Protein AF-A0A024LSX6-F1 (afdb_monomer_lite)

pLDDT: mean 94.07, std 5.56, range [60.31, 98.44]

Secondary structure (DSSP, 8-state):
-HHHHHHHH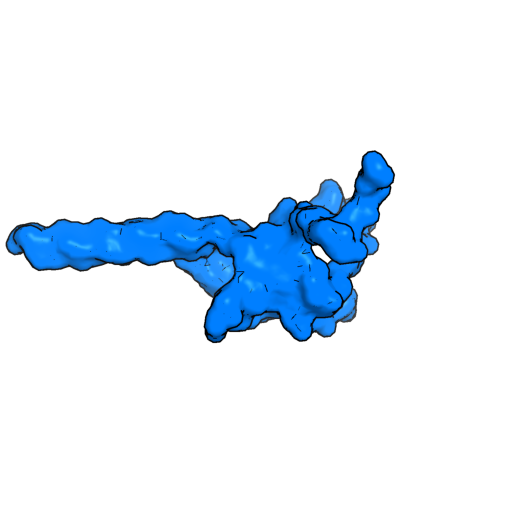HHHHHHHHHHEEEEEEEEEETTTTEEEEEETTEE--SB-B--S-BSSSB------TT-EEEEEEGGG-GGGEEEEEE--BTTB-S--

Foldseek 3Di:
DVVVVVVVVVVLVLLVVLQKAKFFFADDDLVVQWTWTDDPPDIADTAHEDFPDDPPDDDDDHDDGGWIFMWGAPSSDSNRIYTDDTDADPVGDPDD

InterPro domains:
  IPR006531 Gp5/Type VI secretion system Vgr protein, OB-fold domain [PF04717] (22-88)
  IPR013046 Phage baseplate assembly protein V/Gp45 [TIGR01644] (12-95)
  IPR037026 Vgr protein, OB-fold domain superfamily [G3DSA:2.40.50.230] (5-92)

Structure (mmCIF, N/CA/C/O backbone):
data_AF-A0A024LSX6-F1
#
_entry.id   AF-A0A024LSX6-F1
#
loop_
_atom_site.group_PDB
_atom_site.id
_atom_site.type_symbol
_atom_site.label_atom_id
_atom_site.label_alt_id
_atom_site.label_comp_id
_atom_site.label_asym_id
_atom_site.label_entity_id
_atom_site.label_seq_id
_atom_site.pdbx_PDB_ins_code
_atom_site.Cartn_x
_atom_site.Cartn_y
_atom_site.Cartn_z
_atom_site.occupancy
_atom_site.B_iso_or_equiv
_atom_site.auth_seq_id
_atom_site.auth_comp_id
_atom_site.auth_asym_id
_atom_site.auth_atom_id
_atom_site.pdbx_PDB_model_num
ATOM 1 N N . MET A 1 1 ? -25.814 12.406 24.341 1.00 69.75 1 MET A N 1
ATOM 2 C CA . MET A 1 1 ? -24.391 12.804 24.517 1.00 69.75 1 MET A CA 1
ATOM 3 C C . MET A 1 1 ? -23.452 11.597 24.506 1.00 69.75 1 MET A C 1
ATOM 5 O O . MET A 1 1 ? -22.420 11.688 23.857 1.00 69.75 1 MET A O 1
ATOM 9 N N . LEU A 1 2 ? -23.795 10.488 25.179 1.00 81.19 2 LEU A N 1
ATOM 10 C CA . LEU A 1 2 ? -22.992 9.252 25.189 1.00 81.19 2 LEU A CA 1
ATOM 11 C C . LEU A 1 2 ? -22.924 8.573 23.808 1.00 81.19 2 LEU A C 1
ATOM 13 O O . LEU A 1 2 ? -21.830 8.393 23.295 1.00 81.19 2 LEU A O 1
ATOM 17 N N . GLU A 1 3 ? -24.062 8.382 23.134 1.00 87.56 3 GLU A N 1
ATOM 18 C CA . GLU A 1 3 ? -24.119 7.756 21.795 1.00 87.56 3 GLU A CA 1
ATOM 19 C C . GLU A 1 3 ? -23.229 8.448 20.745 1.00 87.56 3 GLU A C 1
ATOM 21 O O . GLU A 1 3 ? -22.572 7.798 19.936 1.00 87.56 3 GLU A O 1
ATOM 26 N N . ARG A 1 4 ? -23.149 9.786 20.786 1.00 90.94 4 ARG A N 1
ATOM 27 C CA . ARG A 1 4 ? -22.266 10.560 19.900 1.00 90.94 4 ARG A CA 1
ATOM 28 C C . ARG A 1 4 ? -20.788 10.269 20.176 1.00 90.94 4 ARG A C 1
ATOM 30 O O . ARG A 1 4 ? -20.025 10.097 19.232 1.00 90.94 4 ARG A O 1
ATOM 37 N N . ARG A 1 5 ? -20.393 10.198 21.452 1.00 92.94 5 ARG A N 1
ATOM 38 C CA . ARG A 1 5 ? -19.014 9.865 21.844 1.00 92.94 5 ARG A CA 1
ATOM 39 C C . ARG A 1 5 ? -18.651 8.448 21.411 1.00 92.94 5 ARG A C 1
ATOM 41 O O . ARG A 1 5 ? -17.565 8.244 20.884 1.00 92.94 5 ARG A O 1
ATOM 48 N N . ASP A 1 6 ? -19.565 7.497 21.572 1.00 95.12 6 ASP A N 1
ATOM 49 C CA . ASP A 1 6 ? -19.332 6.104 21.181 1.00 95.12 6 ASP A CA 1
ATOM 50 C C . ASP A 1 6 ? -19.158 5.964 19.662 1.00 95.12 6 ASP A C 1
ATOM 52 O O . ASP A 1 6 ? -18.266 5.249 19.193 1.00 95.12 6 ASP A O 1
ATOM 56 N N . SER A 1 7 ? -19.944 6.716 18.884 1.00 94.56 7 SER A N 1
ATOM 57 C CA . SER A 1 7 ? -19.785 6.802 17.430 1.00 94.56 7 SER A CA 1
ATOM 58 C C . SER A 1 7 ? -18.439 7.418 17.029 1.00 94.56 7 SER A C 1
ATOM 60 O O . SER A 1 7 ? -17.758 6.877 16.159 1.00 94.56 7 SER A O 1
ATOM 62 N N . GLU A 1 8 ? -18.033 8.527 17.654 1.00 95.69 8 GLU A N 1
ATOM 63 C CA . GLU A 1 8 ? -16.752 9.198 17.379 1.00 95.69 8 GLU A CA 1
ATOM 64 C C . GLU A 1 8 ? -15.556 8.289 17.720 1.00 95.69 8 GLU A C 1
ATOM 66 O O . GLU A 1 8 ? -14.614 8.171 16.936 1.00 95.69 8 GLU A O 1
ATOM 71 N N . ILE A 1 9 ? -15.616 7.573 18.848 1.00 96.56 9 ILE A N 1
ATOM 72 C CA . ILE A 1 9 ? -14.584 6.607 19.251 1.00 96.56 9 ILE A CA 1
ATOM 73 C C . ILE A 1 9 ? -14.519 5.431 18.273 1.00 96.56 9 ILE A C 1
ATOM 75 O O . ILE A 1 9 ? -13.428 4.968 17.939 1.00 96.56 9 ILE A O 1
ATOM 79 N N . THR A 1 10 ? -15.666 4.939 17.806 1.00 96.62 10 THR A N 1
ATOM 80 C CA . THR A 1 10 ? -15.721 3.832 16.842 1.00 96.62 10 THR A CA 1
ATOM 81 C C . THR A 1 10 ? -15.104 4.230 15.501 1.00 96.62 10 THR A C 1
ATOM 83 O O . THR A 1 10 ? -14.293 3.475 14.957 1.00 96.62 10 THR A O 1
ATOM 86 N N . ASP A 1 11 ? -15.406 5.430 14.995 1.00 94.62 11 ASP A N 1
ATOM 87 C CA . ASP A 1 11 ? -14.787 5.931 13.762 1.00 94.62 11 ASP A CA 1
ATOM 88 C C . ASP A 1 11 ? -13.274 6.135 13.927 1.00 94.62 11 ASP A C 1
ATOM 90 O O . ASP A 1 11 ? -12.498 5.709 13.071 1.00 94.62 11 ASP A O 1
ATOM 94 N N . LEU A 1 12 ? -12.831 6.703 15.055 1.00 96.12 12 LEU A N 1
ATOM 95 C CA . LEU A 1 12 ? -11.405 6.857 15.357 1.00 96.12 12 LEU A CA 1
ATOM 96 C C . LEU A 1 12 ? -10.679 5.512 15.397 1.00 96.12 12 LEU A C 1
ATOM 98 O O . LEU A 1 12 ? -9.640 5.368 14.756 1.00 96.12 12 LEU A O 1
ATOM 102 N N . LYS A 1 13 ? -11.234 4.507 16.087 1.00 95.94 13 LYS A N 1
ATOM 103 C CA . LYS A 1 13 ? -10.664 3.150 16.125 1.00 95.94 13 LYS A CA 1
ATOM 104 C C . LYS A 1 13 ? -10.516 2.570 14.721 1.00 95.94 13 LYS A C 1
ATOM 106 O O . LYS A 1 13 ? -9.457 2.040 14.396 1.00 95.94 13 LYS A O 1
ATOM 111 N N . ARG A 1 14 ? -11.544 2.716 13.879 1.00 94.00 14 ARG A N 1
ATOM 112 C CA . ARG A 1 14 ? -11.512 2.260 12.484 1.00 94.00 14 ARG A CA 1
ATOM 113 C C . ARG A 1 14 ? -10.424 2.977 11.680 1.00 94.00 14 ARG A C 1
ATOM 115 O O . ARG A 1 14 ? -9.659 2.320 10.985 1.00 94.00 14 ARG A O 1
ATOM 122 N N . ARG A 1 15 ? -10.321 4.307 11.779 1.00 95.06 15 ARG A N 1
ATOM 123 C CA . ARG A 1 15 ? -9.291 5.085 11.064 1.00 95.06 15 ARG A CA 1
ATOM 124 C C . ARG A 1 15 ? -7.879 4.732 11.519 1.00 95.06 15 ARG A C 1
ATOM 126 O O . ARG A 1 15 ? -6.996 4.588 10.683 1.00 95.06 15 ARG A O 1
ATOM 133 N N . VAL A 1 16 ? -7.668 4.570 12.824 1.00 95.75 16 VAL A N 1
ATOM 134 C CA . VAL A 1 16 ? -6.369 4.166 13.378 1.00 95.75 16 VAL A CA 1
ATOM 135 C C . VAL A 1 16 ? -5.995 2.765 12.897 1.00 95.75 16 VAL A C 1
ATOM 137 O O . VAL A 1 16 ? -4.881 2.577 12.419 1.00 95.75 16 VAL A O 1
ATOM 140 N N . ALA A 1 17 ? -6.927 1.808 12.939 1.00 92.50 17 ALA A N 1
ATOM 141 C CA . ALA A 1 17 ? -6.694 0.450 12.443 1.00 92.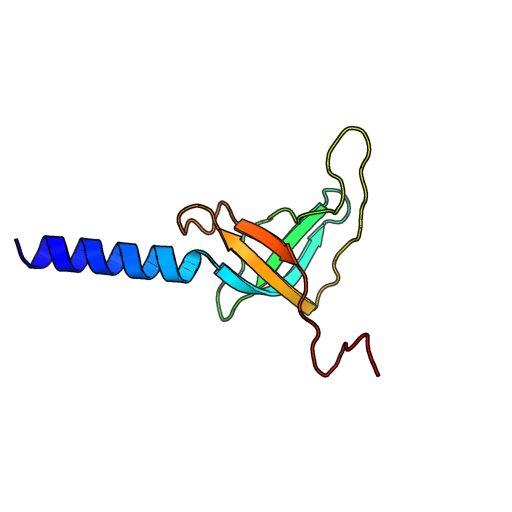50 17 ALA A CA 1
ATOM 142 C C . ALA A 1 17 ? -6.372 0.413 10.939 1.00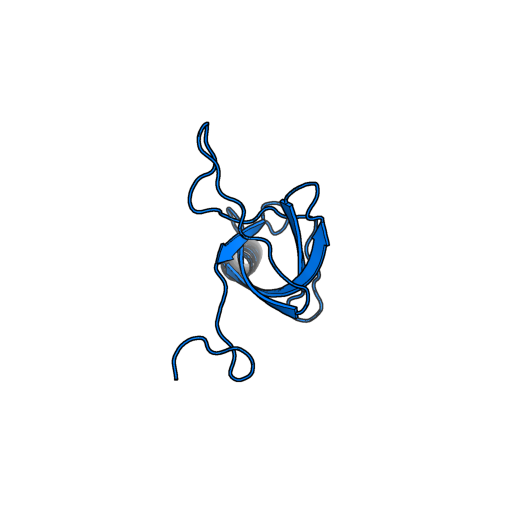 92.50 17 ALA A C 1
ATOM 144 O O . ALA A 1 17 ? -5.550 -0.382 10.500 1.00 92.50 17 ALA A O 1
ATOM 145 N N . ASN A 1 18 ? -6.981 1.304 10.158 1.00 93.44 18 ASN A N 1
ATOM 146 C CA . ASN A 1 18 ? -6.764 1.401 8.716 1.00 93.44 18 ASN A CA 1
ATOM 147 C C . ASN A 1 18 ? -5.502 2.187 8.327 1.00 93.44 18 ASN A C 1
ATOM 149 O O . ASN A 1 18 ? -5.151 2.225 7.147 1.00 93.44 18 ASN A O 1
ATOM 153 N N . MET A 1 19 ? -4.836 2.849 9.278 1.00 96.06 19 MET A N 1
ATOM 154 C CA . MET A 1 19 ? -3.695 3.716 8.987 1.00 96.06 19 MET A CA 1
ATOM 155 C C . MET A 1 19 ? -2.488 2.919 8.492 1.00 96.06 19 MET A C 1
ATOM 157 O O . MET A 1 19 ? -1.813 3.371 7.575 1.00 96.06 19 MET A O 1
ATOM 161 N N . VAL A 1 20 ? -2.238 1.734 9.056 1.00 95.88 20 VAL A N 1
ATOM 162 C CA . VAL A 1 20 ? -1.163 0.827 8.633 1.00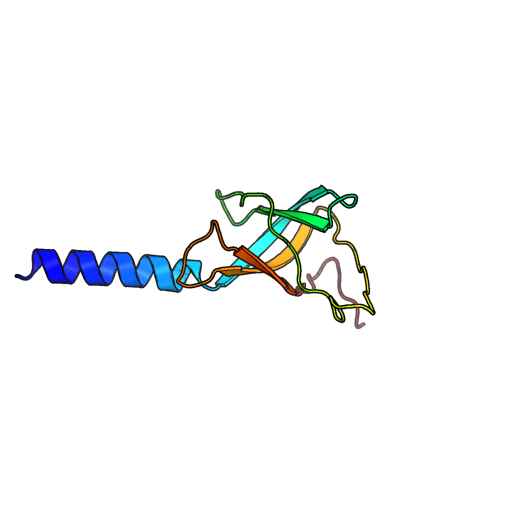 95.88 20 VAL A CA 1
ATOM 163 C C . VAL A 1 20 ? -1.730 -0.578 8.507 1.00 95.88 20 VAL A C 1
ATOM 165 O O . VAL A 1 20 ? -2.284 -1.112 9.463 1.00 95.88 20 VAL A O 1
ATOM 168 N N . MET A 1 21 ? -1.565 -1.192 7.341 1.00 94.19 21 MET A N 1
ATOM 169 C CA . MET A 1 21 ? -1.995 -2.562 7.076 1.00 94.19 21 MET A CA 1
ATOM 170 C C . MET A 1 21 ? -0.833 -3.387 6.543 1.00 94.19 21 MET A C 1
ATOM 172 O O . MET A 1 21 ? -0.001 -2.892 5.788 1.00 94.19 21 MET A O 1
ATOM 176 N N . VAL A 1 22 ? -0.815 -4.671 6.884 1.00 96.94 22 VAL A N 1
ATOM 177 C CA . VAL A 1 22 ? 0.070 -5.656 6.257 1.00 96.94 22 VAL A CA 1
ATOM 178 C C . VAL A 1 22 ? -0.768 -6.525 5.332 1.00 96.94 22 VAL A C 1
ATOM 180 O O . VAL A 1 22 ? -1.866 -6.958 5.694 1.00 96.94 22 VAL A O 1
ATOM 183 N N . GLY A 1 23 ? -0.262 -6.782 4.134 1.00 96.62 23 GLY A N 1
ATOM 184 C CA . GLY A 1 23 ? -0.939 -7.618 3.154 1.00 96.62 23 GLY A CA 1
ATOM 185 C C . GLY A 1 23 ? 0.029 -8.221 2.152 1.00 96.62 23 GLY A C 1
ATOM 186 O O . GLY A 1 23 ? 1.243 -8.092 2.294 1.00 96.62 23 GLY A O 1
ATOM 187 N N . LYS A 1 24 ? -0.515 -8.896 1.144 1.00 98.06 24 LYS A N 1
ATOM 188 C CA . LYS A 1 24 ? 0.252 -9.442 0.023 1.00 98.06 24 LYS A CA 1
ATOM 189 C C . LYS A 1 24 ? -0.182 -8.805 -1.284 1.00 98.06 24 LYS A C 1
ATOM 191 O O . LYS A 1 24 ? -1.365 -8.510 -1.461 1.00 98.06 24 LYS A O 1
ATOM 196 N N . ILE A 1 25 ? 0.749 -8.614 -2.209 1.00 98.12 25 ILE A N 1
ATOM 197 C CA . ILE A 1 25 ? 0.424 -8.179 -3.568 1.00 98.12 25 ILE A CA 1
ATOM 198 C C . ILE A 1 25 ? -0.485 -9.229 -4.217 1.00 98.12 25 ILE A C 1
ATOM 200 O O . ILE A 1 25 ? -0.151 -10.408 -4.281 1.00 98.12 25 ILE A O 1
ATOM 204 N N . SER A 1 26 ? -1.647 -8.796 -4.691 1.00 98.38 26 SER A N 1
ATOM 205 C CA . SER A 1 26 ? -2.632 -9.642 -5.375 1.00 98.38 26 SER A CA 1
ATOM 206 C C . SER A 1 26 ? -2.616 -9.435 -6.888 1.00 98.38 26 SER A C 1
ATOM 208 O O . SER A 1 26 ? -2.826 -10.380 -7.638 1.00 98.38 26 SER A O 1
ATOM 210 N N . HIS A 1 27 ? -2.370 -8.200 -7.336 1.00 98.44 27 HIS A N 1
ATOM 211 C CA . HIS A 1 27 ? -2.336 -7.818 -8.746 1.00 98.44 27 HIS A CA 1
ATOM 212 C C . HIS A 1 27 ? -1.241 -6.782 -8.972 1.00 98.44 27 HIS A C 1
ATOM 214 O O . HIS A 1 27 ? -0.990 -5.941 -8.101 1.00 98.44 27 HIS A O 1
ATOM 220 N N . VAL A 1 28 ? -0.646 -6.824 -10.162 1.00 98.38 28 VAL A N 1
ATOM 221 C CA . VAL A 1 28 ? 0.465 -5.962 -10.555 1.00 98.38 28 VAL A CA 1
ATOM 222 C C . VAL A 1 28 ? 0.181 -5.320 -11.909 1.00 98.38 28 VAL A C 1
ATOM 224 O O . VAL A 1 28 ? -0.217 -5.996 -12.854 1.00 98.38 28 VAL A O 1
ATOM 227 N N . ASP A 1 29 ? 0.421 -4.015 -11.998 1.00 97.94 29 ASP A N 1
ATOM 228 C CA . ASP A 1 29 ? 0.492 -3.251 -13.238 1.00 97.94 29 ASP A CA 1
ATOM 229 C C . ASP A 1 29 ? 1.850 -2.539 -13.302 1.00 97.94 29 ASP A C 1
ATOM 231 O O . ASP A 1 29 ? 2.015 -1.390 -12.876 1.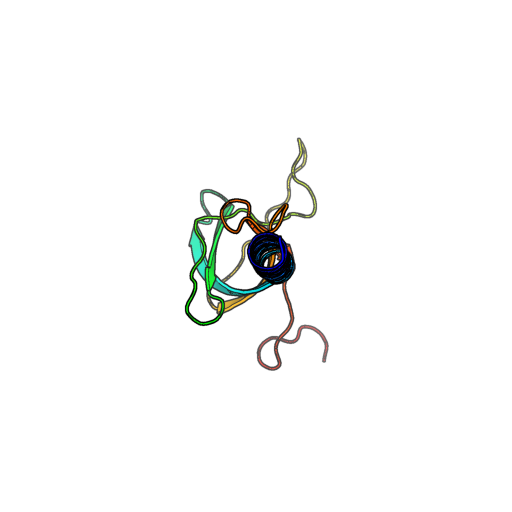00 97.94 29 ASP A O 1
ATOM 235 N N . HIS A 1 30 ? 2.846 -3.241 -13.849 1.00 95.94 30 HIS A N 1
ATOM 236 C CA . HIS A 1 30 ? 4.198 -2.705 -14.018 1.00 95.94 30 HIS A CA 1
ATOM 237 C C . HIS A 1 30 ? 4.252 -1.513 -14.981 1.00 95.94 30 HIS A C 1
ATOM 239 O O . HIS A 1 30 ? 5.148 -0.680 -14.866 1.00 95.94 30 HIS A O 1
ATOM 245 N N . LYS A 1 31 ? 3.296 -1.388 -15.915 1.00 95.81 31 LYS A N 1
ATOM 246 C CA . LYS A 1 31 ? 3.276 -0.274 -16.874 1.00 95.81 31 LYS A CA 1
ATOM 247 C C . LYS A 1 31 ? 3.035 1.055 -16.162 1.00 95.81 31 LYS A C 1
ATOM 249 O O . LYS A 1 31 ? 3.614 2.066 -16.554 1.00 95.81 31 LYS A O 1
ATOM 254 N N . ASN A 1 32 ? 2.198 1.046 -15.125 1.00 95.56 32 ASN A N 1
ATOM 255 C CA . ASN A 1 32 ? 1.843 2.242 -14.363 1.00 95.56 32 ASN A CA 1
ATOM 256 C C . ASN A 1 32 ? 2.450 2.285 -12.951 1.00 95.56 32 ASN A C 1
ATOM 258 O O . ASN A 1 32 ? 2.172 3.234 -12.215 1.00 95.56 32 ASN A O 1
ATOM 262 N N . ALA A 1 33 ? 3.264 1.293 -12.565 1.00 95.31 33 ALA A N 1
ATOM 263 C CA . ALA A 1 33 ? 3.753 1.110 -11.194 1.00 95.31 33 ALA A CA 1
ATOM 264 C C . ALA A 1 33 ? 2.595 1.196 -10.182 1.00 95.31 33 ALA A C 1
ATOM 266 O O . ALA A 1 33 ? 2.547 2.066 -9.304 1.00 95.31 33 ALA A O 1
ATOM 267 N N . ARG A 1 34 ? 1.586 0.347 -10.394 1.00 97.44 34 ARG A N 1
ATOM 268 C CA . ARG A 1 34 ? 0.414 0.229 -9.526 1.00 97.44 34 ARG A CA 1
ATOM 269 C C . ARG A 1 34 ? 0.218 -1.211 -9.103 1.00 97.44 34 ARG A C 1
ATOM 271 O O . ARG A 1 34 ? 0.480 -2.143 -9.860 1.00 97.44 34 ARG A O 1
ATOM 278 N N . TYR A 1 35 ? -0.287 -1.371 -7.890 1.00 98.12 35 TYR A N 1
ATOM 279 C CA . TYR A 1 35 ? -0.463 -2.670 -7.265 1.00 98.12 35 TYR A CA 1
ATOM 280 C C . TYR A 1 35 ? -1.792 -2.717 -6.523 1.00 98.12 35 TYR A C 1
ATOM 282 O O . TYR A 1 35 ? -2.307 -1.689 -6.085 1.00 98.12 35 TYR A O 1
ATOM 290 N N . ARG A 1 36 ? -2.332 -3.922 -6.347 1.00 97.94 36 ARG A N 1
ATOM 291 C CA . ARG A 1 36 ? -3.445 -4.167 -5.422 1.00 97.94 36 ARG A CA 1
ATOM 292 C C . ARG A 1 36 ? -2.982 -5.085 -4.312 1.00 97.94 36 ARG A C 1
ATOM 294 O O . ARG A 1 36 ? -2.405 -6.134 -4.594 1.00 97.94 36 ARG A O 1
ATOM 301 N N . VAL A 1 37 ? -3.289 -4.744 -3.069 1.00 97.94 37 VAL A N 1
ATOM 302 C CA . VAL A 1 37 ? -2.868 -5.495 -1.883 1.00 97.94 37 VAL A CA 1
ATOM 303 C C . VAL A 1 37 ? -4.068 -6.186 -1.254 1.00 97.94 37 VAL A C 1
ATOM 305 O O . VAL A 1 37 ? -5.097 -5.557 -1.013 1.00 97.94 37 VAL A O 1
ATOM 308 N N . GLN A 1 38 ? -3.928 -7.478 -0.974 1.00 97.56 38 GLN A N 1
ATOM 309 C CA . GLN A 1 38 ? -4.889 -8.251 -0.203 1.00 97.56 38 GLN A CA 1
ATOM 310 C C . GLN A 1 38 ? -4.465 -8.312 1.268 1.00 97.56 38 GLN A C 1
ATOM 312 O O . GLN A 1 38 ? -3.352 -8.734 1.583 1.00 97.56 38 GLN A O 1
ATOM 317 N N . SER A 1 39 ? -5.371 -7.935 2.168 1.00 95.12 39 SER A N 1
ATOM 318 C CA . SER A 1 39 ? -5.230 -8.097 3.616 1.00 95.12 39 SER A CA 1
ATOM 319 C C . SER A 1 39 ? -6.515 -8.706 4.180 1.00 95.12 39 SER A C 1
ATOM 321 O O . SER A 1 39 ? -7.585 -8.092 4.145 1.00 95.12 39 SER A O 1
ATOM 323 N N . GLY A 1 40 ? -6.436 -9.961 4.630 1.00 92.19 40 GLY A N 1
ATOM 324 C CA . GLY A 1 40 ? -7.617 -10.750 4.985 1.00 92.19 40 GLY A CA 1
ATOM 325 C C . GLY A 1 40 ? -8.616 -10.829 3.823 1.00 92.19 40 GLY A C 1
ATOM 326 O O . GLY A 1 40 ? -8.278 -11.282 2.728 1.00 92.19 40 GLY A O 1
ATOM 327 N N . ASN A 1 41 ? -9.838 -10.347 4.064 1.00 92.69 41 ASN A N 1
ATOM 328 C CA . ASN A 1 41 ? -10.931 -10.341 3.084 1.00 92.69 41 ASN A CA 1
ATOM 329 C C . ASN A 1 41 ? -11.008 -9.049 2.251 1.00 92.69 41 ASN A C 1
ATOM 331 O O . ASN A 1 41 ? -11.915 -8.904 1.435 1.00 92.69 41 ASN A O 1
ATOM 335 N N . ILE A 1 42 ? -10.100 -8.094 2.469 1.00 91.50 42 ILE A N 1
ATOM 336 C CA . ILE A 1 42 ? -10.090 -6.805 1.772 1.00 91.50 42 ILE A CA 1
ATOM 337 C C . ILE A 1 42 ? -9.015 -6.840 0.690 1.00 91.50 42 ILE A C 1
ATOM 339 O O . ILE A 1 42 ? -7.875 -7.225 0.948 1.00 91.50 42 ILE A O 1
ATOM 343 N N . VAL A 1 43 ? -9.372 -6.394 -0.514 1.00 95.75 43 VAL A N 1
ATOM 344 C CA . VAL A 1 43 ? -8.424 -6.098 -1.593 1.00 95.75 43 VAL A CA 1
ATOM 345 C C . VAL A 1 43 ? -8.482 -4.602 -1.860 1.00 95.75 43 VAL A C 1
ATOM 347 O O . VAL A 1 43 ? -9.564 -4.065 -2.099 1.00 95.75 43 VAL A O 1
ATOM 350 N N . SER A 1 44 ? -7.334 -3.930 -1.817 1.00 95.38 44 SER A N 1
ATOM 351 C CA . SER A 1 44 ? -7.245 -2.495 -2.089 1.00 95.38 44 SER A CA 1
ATOM 352 C C . SER A 1 44 ? -7.644 -2.156 -3.530 1.00 95.38 44 SER A C 1
ATOM 354 O O . SER A 1 44 ? -7.738 -3.026 -4.409 1.00 95.38 44 SER A O 1
ATOM 356 N N . ASP A 1 45 ? -7.824 -0.865 -3.793 1.00 95.31 45 ASP A N 1
ATOM 357 C CA . ASP A 1 45 ? -7.755 -0.343 -5.157 1.00 95.31 45 ASP A CA 1
ATOM 358 C C . ASP A 1 45 ? -6.292 -0.317 -5.650 1.00 95.31 45 ASP A C 1
ATOM 360 O O . ASP A 1 45 ? -5.372 -0.741 -4.937 1.00 95.31 45 ASP A O 1
ATOM 364 N N . TRP A 1 46 ? -6.074 0.150 -6.875 1.00 97.25 46 TRP A N 1
ATOM 365 C CA . TRP A 1 46 ? -4.758 0.367 -7.460 1.00 97.25 46 TRP A CA 1
ATOM 366 C C . TRP A 1 46 ? -4.006 1.488 -6.742 1.00 97.25 46 TRP A C 1
ATOM 368 O O . TRP A 1 46 ? -4.249 2.673 -6.968 1.00 97.25 46 TRP A O 1
ATOM 378 N N . ILE A 1 47 ? -3.040 1.100 -5.917 1.00 97.38 47 ILE A N 1
ATOM 379 C CA . ILE A 1 47 ? -2.214 2.011 -5.126 1.00 97.38 47 ILE A CA 1
ATOM 380 C C . ILE A 1 47 ? -0.774 2.058 -5.652 1.00 97.38 47 ILE A C 1
ATOM 382 O O . ILE A 1 47 ? -0.300 1.084 -6.250 1.00 97.38 47 ILE A O 1
ATOM 386 N N . PRO A 1 48 ? -0.068 3.191 -5.488 1.00 96.75 48 PRO A N 1
ATOM 387 C CA . PRO A 1 48 ? 1.352 3.281 -5.800 1.00 96.75 48 PRO A CA 1
ATOM 388 C C . PRO A 1 48 ? 2.202 2.595 -4.724 1.00 96.75 48 PRO A C 1
ATOM 390 O O . PRO A 1 48 ? 1.738 2.329 -3.611 1.00 96.75 48 PRO A O 1
ATOM 393 N N . ASP A 1 49 ? 3.477 2.387 -5.037 1.00 96.19 49 ASP A N 1
ATOM 394 C CA . ASP A 1 49 ? 4.506 2.092 -4.050 1.00 96.19 49 ASP A CA 1
ATOM 395 C C . ASP A 1 49 ? 5.513 3.237 -3.908 1.00 96.19 49 ASP A C 1
ATOM 397 O O . ASP A 1 49 ? 5.666 4.101 -4.777 1.00 96.19 49 ASP A O 1
ATOM 401 N N . THR A 1 50 ? 6.183 3.277 -2.763 1.00 95.31 50 THR A N 1
ATOM 402 C CA . THR A 1 50 ? 7.312 4.170 -2.540 1.00 95.31 50 THR A CA 1
ATOM 403 C C . THR A 1 50 ? 8.553 3.596 -3.200 1.00 95.31 50 THR A C 1
ATOM 405 O O . THR A 1 50 ? 8.896 2.434 -2.992 1.00 95.31 50 THR A O 1
ATOM 408 N N . GLN A 1 51 ? 9.267 4.450 -3.922 1.00 94.75 51 GLN A N 1
ATOM 409 C CA . GLN A 1 51 ? 10.555 4.143 -4.532 1.00 94.75 51 GLN A CA 1
ATOM 410 C C . GLN A 1 51 ? 11.648 4.961 -3.844 1.00 94.75 51 GLN A C 1
ATOM 412 O O . GLN A 1 51 ? 11.381 6.046 -3.318 1.00 94.75 51 GLN A O 1
ATOM 417 N N . ALA A 1 52 ? 12.896 4.495 -3.904 1.00 94.69 52 ALA A N 1
ATOM 418 C CA . ALA A 1 52 ? 14.031 5.238 -3.356 1.00 94.69 52 ALA A CA 1
ATOM 419 C C . ALA A 1 52 ? 14.153 6.654 -3.957 1.00 94.69 52 ALA A C 1
ATOM 421 O O . ALA A 1 52 ? 14.576 7.591 -3.274 1.00 94.69 52 ALA A O 1
ATOM 422 N N . ARG A 1 53 ? 13.780 6.832 -5.236 1.00 95.50 53 ARG A N 1
ATOM 423 C CA . ARG A 1 53 ? 13.756 8.126 -5.938 1.00 95.50 53 ARG A CA 1
ATOM 424 C C . ARG A 1 53 ? 12.522 8.233 -6.844 1.00 95.50 53 ARG A C 1
ATOM 426 O O . ARG A 1 53 ? 12.334 7.395 -7.718 1.00 95.50 53 ARG A O 1
ATOM 433 N N . ALA A 1 54 ? 11.741 9.306 -6.697 1.00 94.06 54 ALA A N 1
ATOM 434 C CA . ALA A 1 54 ? 10.526 9.576 -7.486 1.00 94.06 54 ALA A CA 1
ATOM 435 C C . ALA A 1 54 ? 10.491 11.008 -8.076 1.00 94.06 54 ALA A C 1
ATOM 437 O O . ALA A 1 54 ? 9.434 11.624 -8.186 1.00 94.06 54 ALA A O 1
ATOM 438 N N . GLY A 1 55 ? 11.661 11.568 -8.410 1.00 95.06 55 GLY A N 1
ATOM 439 C CA . GLY A 1 55 ? 11.809 12.914 -8.978 1.00 95.06 55 GLY A CA 1
ATOM 440 C C . GLY A 1 55 ? 12.267 12.889 -10.440 1.00 95.06 55 GLY A C 1
ATOM 441 O O . GLY A 1 55 ? 11.940 11.973 -11.191 1.00 95.06 55 GLY A O 1
ATOM 442 N N . LYS A 1 56 ? 13.077 13.881 -10.850 1.00 96.56 56 LYS A N 1
ATOM 443 C CA . LYS A 1 56 ? 13.743 13.872 -12.173 1.00 96.56 56 LYS A CA 1
ATOM 444 C C . LYS A 1 56 ? 14.634 12.638 -12.352 1.00 96.56 56 LYS A C 1
ATOM 446 O O . LYS A 1 56 ? 14.644 12.030 -13.416 1.00 96.56 56 LYS A O 1
ATOM 451 N N . THR A 1 57 ? 15.344 12.265 -11.291 1.00 96.38 57 THR A N 1
ATOM 452 C CA . THR A 1 57 ? 15.959 10.945 -11.153 1.00 96.38 57 THR A CA 1
ATOM 453 C C . THR A 1 57 ? 14.932 10.015 -10.524 1.00 96.38 57 THR A C 1
ATOM 455 O O . THR A 1 57 ? 14.361 10.347 -9.479 1.00 96.38 57 THR A O 1
ATOM 458 N N . ARG A 1 58 ? 14.711 8.860 -11.152 1.00 94.12 58 ARG A N 1
ATOM 459 C CA . ARG A 1 58 ? 13.736 7.860 -10.712 1.00 94.12 58 ARG A CA 1
ATOM 460 C C . ARG A 1 58 ? 14.345 6.465 -10.701 1.00 94.12 58 ARG A C 1
ATOM 462 O O . ARG A 1 58 ? 15.138 6.144 -11.584 1.00 94.12 58 ARG A O 1
ATOM 469 N N . SER A 1 59 ? 13.961 5.672 -9.711 1.00 94.75 59 SER A N 1
ATOM 470 C CA . SER A 1 59 ? 14.232 4.237 -9.632 1.00 94.75 59 SER A CA 1
ATOM 471 C C . SER A 1 59 ? 12.925 3.471 -9.816 1.00 94.75 59 SER A C 1
ATOM 473 O O . SER A 1 59 ? 11.845 4.017 -9.576 1.00 94.75 59 SER A O 1
ATOM 475 N N . TYR A 1 60 ? 13.024 2.227 -10.273 1.00 93.31 60 TYR A N 1
ATOM 476 C CA . TYR A 1 60 ? 11.884 1.326 -10.319 1.00 93.31 60 TYR A CA 1
ATOM 477 C C . TYR A 1 60 ? 12.315 -0.075 -9.904 1.00 93.31 60 TYR A C 1
ATOM 479 O O . TYR A 1 60 ? 13.029 -0.755 -10.639 1.00 93.31 60 TYR A O 1
ATOM 487 N N . GLU A 1 61 ? 11.860 -0.472 -8.725 1.00 93.38 61 GLU A N 1
ATOM 488 C CA . GLU A 1 61 ? 11.969 -1.819 -8.181 1.00 93.38 61 GLU A CA 1
ATOM 489 C C . GLU A 1 61 ? 10.540 -2.357 -8.078 1.00 93.38 61 GLU A C 1
ATOM 491 O O . GLU A 1 61 ? 9.766 -1.952 -7.209 1.00 93.38 61 GLU A O 1
ATOM 496 N N . GLY A 1 62 ? 10.155 -3.167 -9.069 1.00 94.38 62 GLY A N 1
ATOM 497 C CA . GLY A 1 62 ? 8.813 -3.733 -9.163 1.00 94.38 62 GLY A CA 1
ATOM 498 C C . GLY A 1 62 ? 8.522 -4.731 -8.043 1.00 94.38 62 GLY A C 1
ATOM 499 O O . GLY A 1 62 ? 9.444 -5.289 -7.457 1.00 94.38 62 GLY A O 1
ATOM 500 N N . ARG A 1 63 ? 7.233 -4.956 -7.767 1.00 96.25 63 ARG A N 1
ATOM 501 C CA . ARG A 1 63 ? 6.765 -5.963 -6.801 1.00 96.25 63 ARG A CA 1
ATOM 502 C C . ARG A 1 63 ? 6.149 -7.161 -7.497 1.00 96.25 63 ARG A C 1
ATOM 504 O O . ARG A 1 63 ? 5.491 -6.991 -8.527 1.00 96.25 63 ARG A O 1
ATOM 511 N N . ASP A 1 64 ? 6.272 -8.321 -6.868 1.00 96.50 64 ASP A N 1
ATOM 512 C CA . ASP A 1 64 ? 5.728 -9.575 -7.382 1.00 96.50 64 ASP A CA 1
ATOM 513 C C . ASP A 1 64 ? 4.425 -9.967 -6.684 1.00 96.50 64 ASP A C 1
ATOM 515 O O . ASP A 1 64 ? 4.202 -9.683 -5.505 1.00 96.50 64 ASP A O 1
ATOM 519 N N . VAL A 1 65 ? 3.546 -10.667 -7.407 1.00 97.88 65 VAL A N 1
ATOM 520 C CA . VAL A 1 65 ? 2.343 -11.263 -6.807 1.00 97.88 65 VAL A CA 1
ATOM 521 C C . VAL A 1 65 ? 2.753 -12.210 -5.676 1.00 97.88 65 VAL A C 1
ATOM 523 O O . VAL A 1 65 ? 3.621 -13.061 -5.838 1.00 97.88 65 VAL A O 1
ATOM 526 N N . GLY A 1 66 ? 2.099 -12.075 -4.523 1.00 97.00 66 GLY A N 1
ATOM 527 C CA . GLY A 1 66 ? 2.385 -12.841 -3.312 1.00 97.00 66 GLY A CA 1
ATOM 528 C C . GLY A 1 66 ? 3.406 -12.198 -2.369 1.00 97.00 66 GLY A C 1
ATOM 529 O O . GLY A 1 66 ? 3.478 -12.621 -1.212 1.00 97.00 66 GLY A O 1
ATOM 530 N N . GLU A 1 67 ? 4.135 -11.165 -2.802 1.00 97.50 67 GLU A N 1
ATOM 531 C CA . GLU A 1 67 ? 5.084 -10.435 -1.956 1.00 97.50 67 GLU A CA 1
ATOM 532 C C . GLU A 1 67 ? 4.362 -9.772 -0.775 1.00 97.50 67 GLU A C 1
ATOM 534 O O . GLU A 1 67 ? 3.318 -9.136 -0.952 1.00 97.50 67 GLU A O 1
ATOM 539 N N . GLN A 1 68 ? 4.898 -9.932 0.440 1.00 97.69 68 GLN A N 1
ATOM 540 C CA . GLN A 1 68 ? 4.332 -9.318 1.639 1.00 97.69 68 GLN A CA 1
ATOM 541 C C . GLN A 1 68 ? 4.797 -7.866 1.773 1.00 97.69 68 GLN A C 1
ATOM 543 O O . GLN A 1 68 ? 5.990 -7.571 1.714 1.00 97.69 68 GLN A O 1
ATOM 548 N N . VAL A 1 69 ? 3.844 -6.960 1.987 1.00 97.88 69 VAL A N 1
ATOM 549 C CA . VAL A 1 69 ? 4.064 -5.512 1.982 1.00 97.88 69 VAL A CA 1
ATOM 550 C C . VAL A 1 69 ? 3.318 -4.800 3.104 1.00 97.88 69 VAL A C 1
ATOM 552 O O . VAL A 1 69 ? 2.330 -5.307 3.647 1.00 97.88 69 VAL A O 1
ATOM 555 N N . ILE A 1 70 ? 3.787 -3.593 3.417 1.00 97.81 70 ILE A N 1
ATOM 556 C CA . ILE A 1 70 ? 3.129 -2.654 4.329 1.00 97.81 70 ILE A CA 1
ATOM 557 C C . ILE A 1 70 ? 2.437 -1.572 3.503 1.00 97.81 70 ILE A C 1
ATOM 559 O O . ILE A 1 70 ? 3.067 -0.944 2.652 1.00 97.81 70 ILE A O 1
ATOM 563 N N . VAL A 1 71 ? 1.162 -1.323 3.789 1.00 97.75 71 VAL A N 1
ATOM 564 C CA . VAL A 1 71 ? 0.368 -0.233 3.215 1.00 97.75 71 VAL A CA 1
ATOM 565 C C . VAL A 1 71 ? 0.116 0.819 4.287 1.00 97.75 71 VAL A C 1
ATOM 567 O O . VAL A 1 71 ? -0.411 0.504 5.352 1.00 97.75 71 VAL A O 1
ATOM 570 N N . LEU A 1 72 ? 0.466 2.068 3.990 1.00 97.69 72 LEU A N 1
ATOM 571 C CA . LEU A 1 72 ? 0.133 3.238 4.797 1.00 97.69 72 LEU A CA 1
ATOM 572 C C . LEU A 1 72 ? -1.030 3.983 4.141 1.00 97.69 72 LEU A C 1
ATOM 574 O O . LEU A 1 72 ? -0.973 4.278 2.950 1.00 97.69 72 LEU A O 1
ATOM 578 N N . SER A 1 73 ? -2.051 4.325 4.920 1.00 96.19 73 SER A N 1
ATOM 579 C CA . SER A 1 73 ? -3.233 5.054 4.456 1.00 96.19 73 SER A CA 1
ATOM 580 C C . SER A 1 73 ? -3.362 6.377 5.202 1.00 96.19 73 SER A C 1
ATOM 582 O O . SER A 1 73 ? -3.512 6.407 6.429 1.00 96.19 73 SER A O 1
ATOM 584 N N . THR A 1 74 ? -3.337 7.494 4.477 1.00 94.38 74 THR A N 1
ATOM 585 C CA . THR A 1 74 ? -3.474 8.823 5.085 1.00 94.38 74 THR A CA 1
ATOM 586 C C . THR A 1 74 ? -4.824 8.954 5.795 1.00 94.38 74 THR A C 1
ATOM 588 O O . THR A 1 74 ? -5.870 8.626 5.241 1.00 94.38 74 THR A O 1
ATOM 591 N N . SER A 1 75 ? -4.811 9.404 7.055 1.00 93.50 75 SER A N 1
ATOM 592 C CA . SER A 1 75 ? 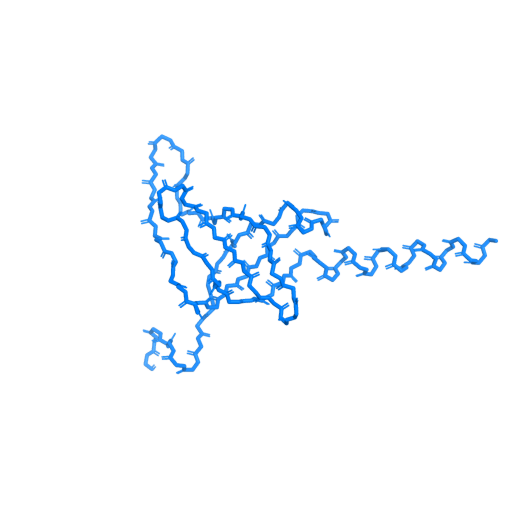-6.019 9.591 7.882 1.00 93.50 75 SER A CA 1
ATOM 593 C C . SER A 1 75 ? -6.906 8.341 8.051 1.00 93.50 75 SER A C 1
ATOM 595 O O . SER A 1 75 ? -8.073 8.469 8.437 1.00 93.50 75 SER A O 1
ATOM 597 N N . GLY A 1 76 ? -6.368 7.143 7.790 1.00 92.38 76 GLY A N 1
ATOM 598 C CA . GLY A 1 76 ? -7.122 5.887 7.835 1.00 92.38 76 GLY A CA 1
ATOM 599 C C . GLY A 1 76 ? -8.069 5.665 6.651 1.00 92.38 76 GLY A C 1
ATOM 600 O O . GLY A 1 76 ? -8.967 4.821 6.737 1.00 92.38 76 GLY A O 1
ATOM 601 N N . ASP A 1 77 ? -7.911 6.434 5.571 1.00 92.75 77 ASP A N 1
ATOM 602 C CA . ASP A 1 77 ? -8.661 6.268 4.328 1.00 92.75 77 ASP A CA 1
ATOM 603 C C . ASP A 1 77 ? -7.924 5.315 3.381 1.00 92.75 77 ASP A C 1
ATOM 605 O O . ASP A 1 77 ? -6.920 5.673 2.768 1.00 92.75 77 ASP A O 1
ATOM 609 N N . LEU A 1 78 ? -8.449 4.096 3.246 1.00 89.62 78 LEU A N 1
ATOM 610 C CA . LEU A 1 78 ? -7.849 3.040 2.427 1.00 89.62 78 LEU A CA 1
ATOM 611 C C . LEU A 1 78 ? -7.786 3.382 0.932 1.00 89.62 78 LEU A C 1
ATOM 613 O O . LEU A 1 78 ? -6.982 2.789 0.216 1.00 89.62 78 LEU A O 1
ATOM 617 N N . SER A 1 79 ? -8.596 4.335 0.457 1.00 90.81 79 SER A N 1
ATOM 618 C CA . SER A 1 79 ? -8.517 4.821 -0.927 1.00 90.81 79 SER A CA 1
ATOM 619 C C . SER A 1 79 ? -7.246 5.635 -1.195 1.00 90.81 79 SER A C 1
ATOM 621 O O . SER A 1 79 ? -6.840 5.785 -2.343 1.00 90.81 79 SER A O 1
ATOM 623 N N . GLN A 1 80 ? -6.600 6.133 -0.136 1.00 93.38 80 GLN A N 1
ATOM 624 C CA . GLN A 1 80 ? -5.354 6.902 -0.172 1.00 93.38 80 GLN A CA 1
ATOM 625 C C . GLN A 1 80 ? -4.145 6.051 0.251 1.00 93.38 80 GLN A C 1
ATOM 627 O O . GLN A 1 80 ? -3.143 6.576 0.739 1.00 93.38 80 GLN A O 1
ATOM 632 N N . GLY A 1 81 ? -4.254 4.726 0.122 1.00 96.00 81 GLY A N 1
ATOM 633 C CA . GLY A 1 81 ? -3.185 3.799 0.469 1.00 96.00 81 GLY A CA 1
ATOM 634 C C . GLY A 1 81 ? -1.952 3.957 -0.425 1.00 96.00 81 GLY A C 1
ATOM 635 O O . GLY A 1 81 ? -2.057 4.247 -1.615 1.00 96.00 81 GLY A O 1
ATOM 636 N N . MET A 1 82 ? -0.774 3.711 0.142 1.00 97.50 82 MET A N 1
ATOM 637 C CA . MET A 1 82 ? 0.486 3.555 -0.586 1.00 97.50 82 MET A CA 1
ATOM 638 C C . MET A 1 82 ? 1.334 2.460 0.053 1.00 97.50 82 MET A C 1
ATOM 640 O O . MET A 1 82 ? 1.373 2.330 1.278 1.00 97.50 82 MET A O 1
ATOM 644 N N . ILE A 1 83 ? 2.019 1.670 -0.768 1.00 97.88 83 ILE A N 1
ATOM 645 C CA . ILE A 1 83 ? 2.952 0.652 -0.278 1.00 97.88 83 ILE A CA 1
ATOM 646 C C . ILE A 1 83 ? 4.239 1.347 0.162 1.00 97.88 83 ILE A C 1
ATOM 648 O O . ILE A 1 83 ? 4.839 2.055 -0.639 1.00 97.88 83 ILE A O 1
ATOM 652 N N . ILE A 1 84 ? 4.674 1.137 1.406 1.00 96.88 84 ILE A N 1
ATOM 653 C CA . ILE A 1 84 ? 5.859 1.808 1.979 1.00 96.88 84 ILE A CA 1
ATOM 654 C C . ILE A 1 84 ? 7.058 0.878 2.217 1.00 96.88 84 ILE A C 1
ATOM 656 O O . ILE A 1 84 ? 8.080 1.306 2.747 1.00 96.88 84 ILE A O 1
ATOM 660 N N . GLY A 1 85 ? 6.943 -0.403 1.866 1.00 95.31 85 GLY A N 1
ATOM 661 C CA . GLY A 1 85 ? 8.015 -1.376 2.063 1.00 95.31 85 GLY A CA 1
ATOM 662 C C . GLY A 1 85 ? 7.554 -2.817 1.870 1.00 95.31 85 GLY A C 1
ATOM 663 O O . GLY A 1 85 ? 6.351 -3.084 1.796 1.00 95.31 85 GLY A O 1
ATOM 664 N N . SER A 1 86 ? 8.518 -3.737 1.813 1.00 95.69 86 SER A N 1
ATOM 665 C CA . SER A 1 86 ? 8.276 -5.183 1.887 1.00 95.69 86 SER A CA 1
ATOM 666 C C . SER A 1 86 ? 8.736 -5.769 3.211 1.00 95.69 86 SER A C 1
ATOM 668 O O . SER A 1 86 ? 9.600 -5.222 3.895 1.00 95.69 86 SER A O 1
ATOM 670 N N . ILE A 1 87 ? 8.130 -6.899 3.556 1.00 95.56 87 ILE A N 1
ATOM 671 C CA . ILE A 1 87 ? 8.459 -7.690 4.732 1.00 95.56 87 ILE A CA 1
ATOM 672 C C . ILE A 1 87 ? 8.955 -9.049 4.242 1.00 95.56 87 ILE A C 1
ATOM 674 O O . ILE A 1 87 ? 8.285 -9.710 3.446 1.00 95.56 87 ILE A O 1
ATOM 678 N N . HIS A 1 88 ? 10.127 -9.464 4.720 1.00 94.19 88 HIS A N 1
ATOM 679 C CA . HIS A 1 88 ? 10.612 -10.822 4.493 1.00 94.19 88 HIS A CA 1
ATOM 680 C C . HIS A 1 88 ? 9.687 -11.834 5.162 1.00 94.19 88 HIS A C 1
ATOM 682 O O . HIS A 1 88 ? 9.185 -11.616 6.262 1.00 94.19 88 HIS A O 1
ATOM 688 N N . THR A 1 89 ? 9.501 -12.964 4.496 1.00 92.00 89 THR A N 1
ATOM 689 C CA . THR A 1 89 ? 8.764 -14.109 5.041 1.00 92.00 89 THR A CA 1
ATOM 690 C C . THR A 1 89 ? 9.725 -15.275 5.194 1.00 92.00 89 THR A C 1
ATOM 692 O O . THR A 1 89 ? 10.764 -15.279 4.538 1.00 92.00 89 THR A O 1
ATOM 695 N N . ASP A 1 90 ? 9.352 -16.292 5.966 1.00 91.06 90 ASP A N 1
ATOM 696 C CA . ASP A 1 90 ? 10.149 -17.520 6.098 1.00 91.06 90 ASP A CA 1
ATOM 697 C C . ASP A 1 90 ? 10.447 -18.175 4.736 1.00 91.06 90 ASP A C 1
ATOM 699 O O . ASP A 1 90 ? 11.489 -18.791 4.552 1.00 91.06 90 ASP A O 1
ATOM 703 N N . ALA A 1 91 ? 9.553 -18.011 3.754 1.00 88.44 91 ALA A N 1
ATOM 704 C CA . ALA A 1 91 ? 9.754 -18.515 2.397 1.00 88.44 91 ALA A CA 1
ATOM 705 C C . ALA A 1 91 ? 10.705 -17.648 1.548 1.00 88.44 91 ALA A C 1
ATOM 707 O O . ALA A 1 91 ? 11.285 -18.155 0.595 1.00 88.44 91 ALA A O 1
ATOM 708 N N . ASN A 1 92 ? 10.847 -16.358 1.876 1.00 87.62 92 ASN A N 1
ATOM 709 C CA . ASN A 1 92 ? 11.586 -15.355 1.102 1.00 87.62 92 ASN A CA 1
ATOM 710 C C . ASN A 1 92 ? 12.462 -14.494 2.033 1.00 87.62 92 ASN A C 1
ATOM 712 O O . ASN A 1 92 ? 12.239 -13.281 2.177 1.00 87.62 92 ASN A O 1
ATOM 716 N N . GLN A 1 93 ? 13.436 -15.118 2.696 1.00 87.25 93 GLN A N 1
ATOM 717 C CA . GLN A 1 93 ? 14.477 -14.403 3.434 1.00 87.25 93 GLN A CA 1
ATOM 718 C C . GLN A 1 93 ? 15.632 -14.017 2.504 1.00 87.25 93 GLN A C 1
ATOM 720 O O . GLN A 1 93 ? 15.970 -14.754 1.584 1.00 87.25 93 GLN A O 1
ATOM 725 N N . ALA A 1 94 ? 16.210 -12.834 2.729 1.00 82.56 94 ALA A N 1
ATOM 726 C CA . ALA A 1 94 ? 17.393 -12.369 1.999 1.00 82.56 94 ALA A CA 1
ATOM 727 C C . ALA A 1 94 ? 18.702 -12.553 2.782 1.00 82.56 94 ALA A C 1
ATOM 729 O O . ALA A 1 94 ? 19.773 -12.496 2.187 1.00 82.56 94 ALA A O 1
ATOM 730 N N . ALA A 1 95 ? 18.615 -12.716 4.101 1.00 78.38 95 ALA A N 1
ATOM 731 C CA . ALA A 1 95 ? 19.750 -13.019 4.959 1.00 78.38 95 ALA A CA 1
ATOM 732 C C . ALA A 1 95 ? 19.669 -14.493 5.370 1.00 78.38 95 ALA A C 1
ATOM 734 O O . ALA A 1 95 ? 18.570 -14.957 5.684 1.00 78.38 95 ALA A O 1
ATOM 735 N N . ASP A 1 96 ? 20.814 -15.175 5.333 1.00 60.31 96 ASP A N 1
ATOM 736 C CA . ASP A 1 96 ? 20.991 -16.563 5.779 1.00 60.31 96 ASP A CA 1
ATOM 737 C C . ASP A 1 96 ? 20.903 -16.701 7.310 1.00 60.31 96 ASP A C 1
ATOM 739 O O . ASP A 1 96 ? 21.405 -15.796 8.025 1.00 60.31 96 ASP A O 1
#

Organism: NCBI:txid165694

Sequence (96 aa):
MLERRDSEITDLKRRVANMVMVGKISHVDHKNARYRVQSGNIVSDWIPDTQARAGKTRSYEGRDVGEQVIVLSTSGDLSQGMIIGSIHTDANQAAD

Radius of gyration: 16.05 Å; chains: 1; bounding box: 45×32×42 Å